Protein AF-A0A3B9ZGG8-F1 (afdb_monomer)

Nearest PDB structures (foldseek):
  6gh3-assembly1_A  TM=7.330E-01  e=9.530E-04  Paenibacillus sp. YM1
  6gh3-assembly1_B  TM=7.319E-01  e=2.667E-03  Paenibacillus sp. YM1
  7paw-assembly1_A  TM=2.331E-01  e=7.269E+00  Homo sapiens

Solvent-accessible surface area (backbone atoms only — not comparable to full-atom values): 9292 Å² total; per-residue (Å²): 132,72,74,87,80,44,76,49,74,76,41,57,50,9,33,72,89,18,66,26,44,42,36,41,60,52,39,48,53,46,41,50,31,53,75,71,65,39,50,69,63,32,59,58,45,46,55,76,65,41,53,74,55,50,57,46,81,50,28,70,48,61,45,89,55,86,44,31,29,25,26,22,87,61,27,89,59,70,91,45,43,48,23,54,41,69,84,66,94,47,61,28,61,60,39,49,50,51,44,51,46,32,29,64,32,18,93,64,33,64,49,65,51,100,86,68,48,83,44,82,50,75,50,40,52,44,59,40,85,72,31,33,91,45,67,54,96,93,40,58,52,26,25,41,73,51,72,47,91,85,74,46,79,47,74,50,78,38,89,80,59,55,65,80

Sequence (164 aa):
MPEEIGRCRIFSPGWLENESVWLHMEYKYLFELLKNGLYAEFFEDFKNVLIPFQDPARYGRSILENSSFLVSSAFADENLHGTGFVARLSGSTAEFISIWLYMCSGARPFYLDKQGKLNLEFKPVLPSWLFSQKEEGGFPKNSFAFKFLSCALVVYHNPKKKDT

Radius of gyration: 19.19 Å; Cα contacts (8 Å, |Δi|>4): 247; chains: 1; bounding box: 52×28×58 Å

Structure (mmCIF, N/CA/C/O backbone):
data_AF-A0A3B9ZGG8-F1
#
_entry.id   AF-A0A3B9ZGG8-F1
#
loop_
_atom_site.group_PDB
_atom_site.id
_atom_site.type_symbol
_atom_site.label_atom_id
_atom_site.label_alt_id
_atom_site.label_comp_id
_atom_site.label_asym_id
_atom_site.label_entity_id
_atom_site.label_seq_id
_atom_site.pdbx_PDB_ins_code
_atom_site.Cartn_x
_atom_site.Cartn_y
_atom_site.Cartn_z
_atom_site.occupancy
_atom_site.B_iso_or_equiv
_atom_site.auth_seq_id
_atom_site.auth_comp_id
_atom_site.auth_asym_id
_atom_site.auth_atom_id
_atom_site.pdbx_PDB_model_num
ATOM 1 N N . MET A 1 1 ? 1.346 -3.552 -32.827 1.00 58.50 1 MET A N 1
ATOM 2 C CA . MET A 1 1 ? 0.143 -2.804 -32.396 1.00 58.50 1 MET A CA 1
ATOM 3 C C . MET A 1 1 ? 0.158 -1.436 -33.069 1.00 58.50 1 MET A C 1
ATOM 5 O O . MET A 1 1 ? 1.257 -0.907 -33.195 1.00 58.50 1 MET A O 1
ATOM 9 N N . PRO A 1 2 ? -0.986 -0.905 -33.536 1.00 72.31 2 PRO A N 1
ATOM 10 C CA . PRO A 1 2 ? -1.049 0.348 -34.301 1.00 72.31 2 PRO A CA 1
ATOM 11 C C . PRO A 1 2 ? -0.529 1.568 -33.522 1.00 72.31 2 PRO A C 1
ATOM 13 O O . PRO A 1 2 ? -0.829 1.708 -32.337 1.00 72.31 2 PRO A O 1
ATOM 16 N N . GLU A 1 3 ? 0.203 2.470 -34.187 1.00 74.56 3 GLU A N 1
ATOM 17 C CA . GLU A 1 3 ? 0.684 3.744 -33.607 1.00 74.56 3 GLU A CA 1
ATOM 18 C C . GLU A 1 3 ? -0.464 4.693 -33.224 1.00 74.56 3 GLU A C 1
ATOM 20 O O . GLU A 1 3 ? -0.325 5.534 -32.337 1.00 74.56 3 GLU A O 1
ATOM 25 N N . GLU A 1 4 ? -1.631 4.496 -33.835 1.00 85.12 4 GLU A N 1
ATOM 26 C CA . GLU A 1 4 ? -2.851 5.274 -33.609 1.00 85.12 4 GLU A CA 1
ATOM 27 C C . GLU A 1 4 ? -3.408 5.153 -32.178 1.00 85.12 4 GLU A C 1
ATOM 29 O O . GLU A 1 4 ? -4.211 5.982 -31.761 1.00 85.12 4 GLU A O 1
ATOM 34 N N . ILE A 1 5 ? -2.974 4.152 -31.400 1.00 85.50 5 ILE A N 1
ATOM 35 C CA . ILE A 1 5 ? -3.445 3.925 -30.023 1.00 85.50 5 ILE A CA 1
ATOM 36 C C . ILE A 1 5 ? -2.901 4.988 -29.050 1.00 85.50 5 ILE A C 1
ATOM 38 O O . ILE A 1 5 ? -3.568 5.323 -28.070 1.00 85.50 5 ILE A O 1
ATOM 42 N N . GLY A 1 6 ? -1.711 5.547 -29.306 1.00 88.94 6 GLY A N 1
ATOM 43 C CA . GLY A 1 6 ? -1.173 6.651 -28.511 1.00 88.94 6 GLY A CA 1
ATOM 44 C C . GLY A 1 6 ? 0.348 6.681 -28.369 1.00 88.94 6 GLY A C 1
ATOM 45 O O . GLY A 1 6 ? 1.057 5.699 -28.589 1.00 88.94 6 GLY A O 1
ATOM 46 N N . ARG A 1 7 ? 0.854 7.838 -27.917 1.00 91.50 7 ARG A N 1
ATOM 47 C CA . ARG A 1 7 ? 2.298 8.123 -27.810 1.00 91.50 7 ARG A CA 1
ATOM 48 C C . ARG A 1 7 ? 3.065 7.223 -26.840 1.00 91.50 7 ARG A C 1
ATOM 50 O O . ARG A 1 7 ? 4.288 7.228 -26.884 1.00 91.50 7 ARG A O 1
ATOM 57 N N . CYS A 1 8 ? 2.384 6.494 -25.950 1.00 90.00 8 CYS A N 1
ATOM 58 C CA . CYS A 1 8 ? 3.051 5.593 -25.006 1.00 90.00 8 CYS A CA 1
ATOM 59 C C . CYS A 1 8 ? 3.939 4.582 -25.742 1.00 90.00 8 CYS A C 1
ATOM 61 O O . CYS A 1 8 ? 5.024 4.272 -25.273 1.00 90.00 8 CYS A O 1
ATOM 63 N N . ARG A 1 9 ? 3.548 4.173 -26.954 1.00 87.50 9 ARG A N 1
ATOM 64 C CA . ARG A 1 9 ? 4.309 3.258 -27.814 1.00 87.50 9 ARG A CA 1
ATOM 65 C C . ARG A 1 9 ? 5.684 3.777 -28.251 1.00 87.50 9 ARG A C 1
ATOM 67 O O . ARG A 1 9 ? 6.482 2.974 -28.717 1.00 87.50 9 ARG A O 1
ATOM 74 N N . ILE A 1 10 ? 5.957 5.079 -28.125 1.00 91.50 10 ILE A N 1
ATOM 75 C CA . ILE A 1 10 ? 7.275 5.664 -28.425 1.00 91.50 10 ILE A CA 1
ATOM 76 C C . ILE A 1 10 ? 8.302 5.261 -27.358 1.00 91.50 10 ILE A C 1
ATOM 78 O O . ILE A 1 10 ? 9.494 5.183 -27.646 1.00 91.50 10 ILE A O 1
ATOM 82 N N . PHE A 1 11 ? 7.863 5.005 -26.123 1.00 93.62 11 PHE A N 1
ATOM 83 C CA . PHE A 1 11 ? 8.754 4.556 -25.060 1.00 93.62 11 PHE A CA 1
ATOM 84 C C . PHE A 1 11 ? 9.125 3.088 -25.259 1.00 93.62 11 PHE A C 1
ATOM 86 O O . PHE A 1 11 ? 8.292 2.284 -25.679 1.00 93.62 11 PHE A O 1
ATOM 93 N N . SER A 1 12 ? 10.362 2.719 -24.927 1.00 95.88 12 SER A N 1
ATOM 94 C CA . SER A 1 12 ? 10.767 1.312 -24.893 1.00 95.88 12 SER A CA 1
ATOM 95 C C . SER A 1 12 ? 9.836 0.506 -23.972 1.00 95.88 12 SE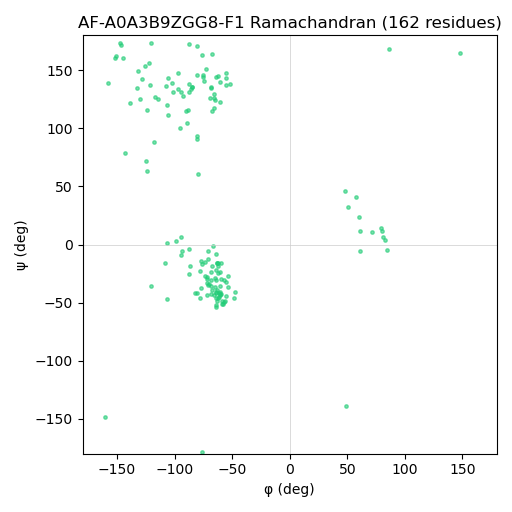R A C 1
ATOM 97 O O . SER A 1 12 ? 9.422 1.035 -22.937 1.00 95.88 12 SER A O 1
ATOM 99 N N . PRO A 1 13 ? 9.500 -0.754 -24.305 1.00 96.69 13 PRO A N 1
ATOM 100 C CA . PRO A 1 13 ? 8.772 -1.634 -23.392 1.00 96.69 13 PRO A CA 1
ATOM 101 C C . PRO A 1 13 ? 9.445 -1.696 -22.018 1.00 96.69 13 PRO A C 1
ATOM 103 O O . PRO A 1 13 ? 10.668 -1.728 -21.936 1.00 96.69 13 PRO A O 1
ATOM 106 N N . GLY A 1 14 ? 8.657 -1.662 -20.947 1.00 97.38 14 GLY A N 1
ATOM 107 C CA . GLY A 1 14 ? 9.136 -1.589 -19.567 1.00 97.38 14 GLY A CA 1
ATOM 108 C C . GLY A 1 14 ? 9.494 -0.179 -19.086 1.00 97.38 14 GLY A C 1
ATOM 109 O O . GLY A 1 14 ? 9.938 -0.031 -17.947 1.00 97.38 14 GLY A O 1
ATOM 110 N N . TRP A 1 15 ? 9.273 0.858 -19.902 1.00 97.25 15 TRP A N 1
ATOM 111 C CA . TRP A 1 15 ? 9.580 2.251 -19.572 1.00 97.25 15 TRP A CA 1
ATOM 112 C C . TRP A 1 15 ? 8.349 3.156 -19.628 1.00 97.25 15 TRP A C 1
ATOM 114 O O . TRP A 1 15 ? 7.560 3.111 -20.574 1.00 97.25 15 TRP A O 1
ATOM 124 N N . LEU A 1 16 ? 8.225 4.042 -18.634 1.00 95.62 16 LEU A N 1
ATOM 125 C CA . LEU A 1 16 ? 7.090 4.959 -18.492 1.00 95.62 16 LEU A CA 1
ATOM 126 C C . LEU A 1 16 ? 5.744 4.218 -18.633 1.00 95.62 16 LEU A C 1
ATOM 128 O O . LEU A 1 16 ? 5.596 3.133 -18.090 1.00 95.62 16 LEU A O 1
ATOM 132 N N . GLU A 1 17 ? 4.737 4.753 -19.318 1.00 94.88 17 GLU A N 1
ATOM 133 C CA . GLU A 1 17 ? 3.428 4.096 -19.429 1.00 94.88 17 GLU A CA 1
ATOM 134 C C . GLU A 1 17 ? 3.436 2.837 -20.324 1.00 94.88 17 GLU A C 1
ATOM 136 O O . GLU A 1 17 ? 2.410 2.163 -20.424 1.00 94.88 17 GLU A O 1
ATOM 141 N N . ASN A 1 18 ? 4.549 2.512 -20.997 1.00 95.69 18 ASN A N 1
ATOM 142 C CA . ASN A 1 18 ? 4.627 1.369 -21.904 1.00 95.69 18 ASN A CA 1
ATOM 143 C C . ASN A 1 18 ? 5.193 0.132 -21.204 1.00 95.69 18 ASN A C 1
ATOM 145 O O . ASN A 1 18 ? 6.402 -0.008 -21.050 1.00 95.69 18 ASN A O 1
ATOM 149 N N . GLU A 1 19 ? 4.307 -0.782 -20.806 1.00 96.50 19 GLU A N 1
ATOM 150 C CA . GLU A 1 19 ? 4.646 -2.109 -20.262 1.00 96.50 19 GLU A CA 1
ATOM 151 C C . GLU A 1 19 ? 5.488 -2.089 -18.969 1.00 96.50 19 GLU A C 1
ATOM 153 O O . GLU A 1 19 ? 5.997 -3.127 -18.555 1.00 96.50 19 GLU A O 1
ATOM 158 N N . SER A 1 20 ? 5.643 -0.940 -18.307 1.00 97.62 20 SER A N 1
ATOM 159 C CA . SER A 1 20 ? 6.265 -0.862 -16.979 1.00 97.62 20 SER A CA 1
ATOM 160 C C . SER A 1 20 ? 5.287 -1.246 -15.862 1.00 97.62 20 SER A C 1
ATOM 162 O O . SER A 1 20 ? 4.077 -1.365 -16.077 1.00 97.62 20 SER A O 1
ATOM 164 N N . VAL A 1 21 ? 5.801 -1.384 -14.639 1.00 97.62 21 VAL A N 1
ATOM 165 C CA . VAL A 1 21 ? 4.961 -1.499 -13.444 1.00 97.62 21 VAL A CA 1
ATOM 166 C C . VAL A 1 21 ? 4.508 -0.098 -13.032 1.00 97.62 21 VAL A C 1
ATOM 168 O O . VAL A 1 21 ? 5.199 0.615 -12.301 1.00 97.62 21 VAL A O 1
ATOM 171 N N . TRP A 1 22 ? 3.356 0.336 -13.546 1.00 97.31 22 TRP A N 1
ATOM 172 C CA . TRP A 1 22 ? 2.831 1.680 -13.298 1.00 97.31 22 TRP A CA 1
ATOM 173 C C . TRP A 1 22 ? 2.129 1.771 -11.933 1.00 97.31 22 TRP A C 1
ATOM 175 O O . TRP A 1 22 ? 0.927 1.518 -11.815 1.00 97.31 22 TRP A O 1
ATOM 185 N N . 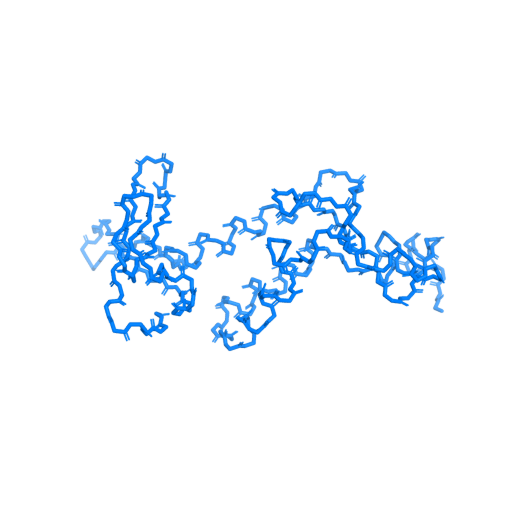LEU A 1 23 ? 2.879 2.181 -10.902 1.00 96.94 23 LEU A N 1
ATOM 186 C CA . LEU A 1 23 ? 2.493 2.085 -9.484 1.00 96.94 23 LEU A CA 1
ATOM 187 C C . LEU A 1 23 ? 1.134 2.709 -9.155 1.00 96.94 23 LEU A C 1
ATOM 189 O O . LEU A 1 23 ? 0.393 2.190 -8.328 1.00 96.94 23 LEU A O 1
ATOM 193 N N . HIS A 1 24 ? 0.769 3.825 -9.792 1.00 97.38 24 HIS A N 1
ATOM 194 C CA . HIS A 1 24 ? -0.536 4.442 -9.539 1.00 97.38 24 HIS A CA 1
ATOM 195 C C . HIS A 1 24 ? -1.697 3.517 -9.948 1.00 97.38 24 HIS A C 1
ATOM 197 O O . HIS A 1 24 ? -2.693 3.437 -9.236 1.00 97.38 24 HIS A O 1
ATOM 203 N N . MET A 1 25 ? -1.569 2.803 -11.069 1.00 97.56 25 MET A N 1
ATOM 204 C CA . MET A 1 25 ? -2.588 1.845 -11.506 1.00 97.56 25 MET A CA 1
ATOM 205 C C . MET A 1 25 ? -2.520 0.539 -10.721 1.00 97.56 25 MET A C 1
ATOM 207 O O . MET A 1 25 ? -3.560 -0.012 -10.373 1.00 97.56 25 MET A O 1
ATOM 211 N N . GLU A 1 26 ? -1.316 0.082 -10.392 1.00 97.31 26 GLU A N 1
ATOM 212 C CA . GLU A 1 26 ? -1.115 -1.111 -9.573 1.00 97.31 26 GLU A CA 1
ATOM 213 C C . GLU A 1 26 ? -1.730 -0.951 -8.174 1.00 97.31 26 GLU A C 1
ATOM 215 O O . GLU A 1 26 ? -2.434 -1.831 -7.683 1.00 97.31 26 GLU A O 1
ATOM 220 N N . TYR A 1 27 ? -1.576 0.222 -7.556 1.00 98.00 27 TYR A N 1
ATOM 221 C CA . TYR A 1 27 ? -2.173 0.488 -6.248 1.00 98.00 27 TYR A CA 1
ATOM 222 C C . TYR A 1 27 ? -3.693 0.650 -6.328 1.00 98.00 27 TYR A C 1
ATOM 224 O O . TYR A 1 27 ? -4.387 0.218 -5.412 1.00 98.00 27 TYR A O 1
ATOM 232 N N . LYS A 1 28 ? -4.240 1.200 -7.424 1.00 98.31 28 LYS A N 1
ATOM 233 C CA . LYS A 1 28 ? -5.696 1.184 -7.655 1.00 98.31 28 LYS A CA 1
ATOM 234 C C . LYS A 1 28 ? -6.229 -0.240 -7.741 1.00 98.31 28 LYS A C 1
ATOM 236 O O . LYS A 1 28 ? -7.265 -0.531 -7.154 1.00 98.31 28 LYS A O 1
ATOM 241 N N . TYR A 1 29 ? -5.520 -1.121 -8.446 1.00 98.06 29 TYR A N 1
ATOM 242 C CA . TYR A 1 29 ? -5.880 -2.533 -8.529 1.00 98.06 29 TYR A CA 1
ATOM 243 C C . TYR A 1 29 ? -5.901 -3.178 -7.136 1.00 98.06 29 TYR A C 1
ATOM 245 O O . TYR A 1 29 ? -6.938 -3.708 -6.736 1.00 98.06 29 TYR A O 1
ATOM 253 N N . LEU A 1 30 ? -4.827 -3.022 -6.353 1.00 98.19 30 LEU A N 1
ATOM 254 C CA . LEU A 1 30 ? -4.783 -3.490 -4.962 1.00 98.19 30 LEU A CA 1
ATOM 255 C C . LEU A 1 30 ? -5.928 -2.923 -4.118 1.00 98.19 30 LEU A C 1
ATOM 257 O O . LEU A 1 30 ? -6.565 -3.644 -3.350 1.00 98.19 30 LEU A O 1
ATOM 261 N N . PHE A 1 31 ? -6.212 -1.629 -4.254 1.00 98.38 31 PHE A N 1
ATOM 262 C CA . PHE A 1 31 ? -7.271 -0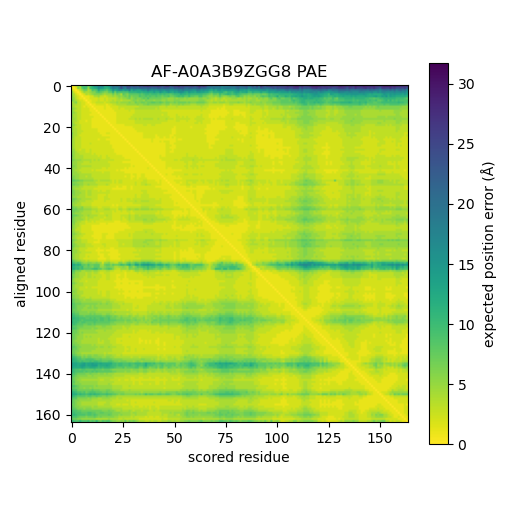.999 -3.483 1.00 98.38 31 PHE A CA 1
ATOM 263 C C . PHE A 1 31 ? -8.653 -1.557 -3.838 1.00 98.38 31 PHE A C 1
ATOM 265 O O . PHE A 1 31 ? -9.480 -1.750 -2.947 1.00 98.38 31 PHE A O 1
ATOM 272 N N . GLU A 1 32 ? -8.906 -1.881 -5.107 1.00 98.44 32 GLU A N 1
ATOM 273 C CA . GLU A 1 32 ? -10.151 -2.539 -5.499 1.00 98.44 32 GLU A CA 1
ATOM 274 C C . GLU A 1 32 ? -10.247 -3.979 -4.976 1.00 98.44 32 GLU A C 1
ATOM 276 O O . GLU A 1 32 ? -11.335 -4.366 -4.547 1.00 98.44 32 GLU A O 1
ATOM 281 N N . LEU A 1 33 ? -9.151 -4.748 -4.902 1.00 98.44 33 LEU A N 1
ATOM 282 C CA . LEU A 1 33 ? -9.165 -6.056 -4.222 1.00 98.44 33 LEU A CA 1
ATOM 283 C C . LEU A 1 33 ? -9.619 -5.905 -2.762 1.00 98.44 33 LEU A C 1
ATOM 285 O O . LEU A 1 33 ? -10.563 -6.564 -2.316 1.00 98.44 33 LEU A O 1
ATOM 289 N N . LEU A 1 34 ? -9.010 -4.958 -2.044 1.00 98.12 34 LEU A N 1
ATOM 290 C CA . LEU A 1 34 ? -9.328 -4.664 -0.648 1.00 98.12 34 LEU A CA 1
ATOM 291 C C . LEU A 1 34 ? -10.788 -4.213 -0.461 1.00 98.12 34 LEU A C 1
ATOM 293 O O . LEU A 1 34 ? -11.481 -4.686 0.443 1.00 98.12 34 LEU A O 1
ATOM 297 N N . LYS A 1 35 ? -11.284 -3.316 -1.320 1.00 98.00 35 LYS A N 1
ATOM 298 C CA . LYS A 1 35 ? -12.669 -2.818 -1.265 1.00 98.00 35 LYS A CA 1
ATOM 299 C C . LYS A 1 35 ? -13.707 -3.906 -1.526 1.00 98.00 35 LYS A C 1
ATOM 301 O O . LYS A 1 35 ? -14.808 -3.821 -0.987 1.00 98.00 35 LYS A O 1
ATOM 306 N N . ASN A 1 36 ? -13.362 -4.908 -2.332 1.00 98.06 36 ASN A N 1
ATOM 307 C CA . ASN A 1 36 ? -14.257 -6.005 -2.696 1.00 98.06 36 ASN A CA 1
ATOM 308 C C . ASN A 1 36 ? -14.100 -7.247 -1.804 1.00 98.06 36 ASN A C 1
ATOM 310 O O . ASN A 1 36 ? -14.749 -8.259 -2.053 1.00 98.06 36 ASN A O 1
ATOM 314 N N . GLY A 1 37 ? -13.291 -7.178 -0.743 1.00 97.25 37 GLY A N 1
ATOM 315 C CA . GLY A 1 37 ? -13.155 -8.277 0.215 1.00 97.25 37 GLY A CA 1
ATOM 316 C C . GLY A 1 37 ? -12.232 -9.411 -0.236 1.00 97.25 37 GLY A C 1
ATOM 317 O O . GLY A 1 37 ? -12.208 -10.455 0.412 1.00 97.25 37 GLY A O 1
ATOM 318 N N . LEU A 1 38 ? -11.461 -9.213 -1.310 1.00 98.31 38 LEU A N 1
ATOM 319 C CA . LEU A 1 38 ? -10.454 -10.157 -1.810 1.00 98.31 38 LEU A CA 1
ATOM 320 C C . LEU A 1 38 ? -9.172 -10.038 -0.973 1.00 98.31 38 LEU A C 1
ATOM 322 O O . LEU A 1 38 ? -8.123 -9.602 -1.442 1.00 98.31 38 LEU A O 1
ATOM 326 N N . TYR A 1 39 ? -9.296 -10.309 0.329 1.00 97.19 39 TYR A N 1
ATOM 327 C CA . TYR A 1 39 ? -8.239 -10.043 1.305 1.00 97.19 39 TYR A CA 1
ATOM 328 C C . TYR A 1 39 ? -7.046 -10.983 1.158 1.00 97.19 39 TYR A C 1
ATOM 330 O O . TYR A 1 39 ? -5.920 -10.555 1.395 1.00 97.19 39 TYR A O 1
ATOM 338 N N . ALA A 1 40 ? -7.275 -12.242 0.779 1.00 96.00 40 ALA A N 1
ATOM 339 C CA . ALA A 1 40 ? -6.196 -13.207 0.605 1.00 96.00 40 ALA A CA 1
ATOM 340 C C . ALA A 1 40 ? -5.265 -12.765 -0.532 1.00 96.00 40 ALA A C 1
ATOM 342 O O . ALA A 1 40 ? -4.069 -12.597 -0.308 1.00 96.00 40 ALA A O 1
ATOM 343 N N . GLU A 1 41 ? -5.844 -12.469 -1.695 1.00 97.25 41 GLU A N 1
ATOM 344 C CA . GLU A 1 41 ? -5.153 -11.968 -2.882 1.00 97.25 41 GLU A CA 1
ATOM 345 C C . GLU A 1 41 ? -4.495 -10.615 -2.596 1.00 97.25 41 GLU A C 1
ATOM 347 O O . GLU A 1 41 ? -3.313 -10.419 -2.868 1.00 97.25 41 GLU A O 1
ATOM 352 N N . PHE A 1 42 ? -5.228 -9.699 -1.953 1.00 98.19 42 PHE A N 1
ATOM 353 C CA . PHE A 1 42 ? -4.683 -8.403 -1.562 1.00 98.19 42 PHE A CA 1
ATOM 354 C C . PHE A 1 42 ? -3.438 -8.544 -0.682 1.00 98.19 42 PHE A C 1
ATOM 356 O O . PHE A 1 42 ? -2.444 -7.880 -0.951 1.00 98.19 42 PHE A O 1
ATOM 363 N N . PHE A 1 43 ? -3.463 -9.375 0.368 1.00 97.25 43 PHE A N 1
ATOM 364 C CA . PHE A 1 43 ? -2.332 -9.502 1.296 1.00 97.25 43 PHE A CA 1
ATOM 365 C C . PHE A 1 43 ? -1.179 -10.352 0.768 1.00 97.25 43 PHE A C 1
ATOM 367 O O . PHE A 1 43 ? -0.050 -10.177 1.242 1.00 97.25 43 PHE A O 1
ATOM 374 N N . GLU A 1 44 ? -1.442 -11.241 -0.187 1.00 95.62 44 GLU A N 1
ATOM 375 C CA . GLU A 1 44 ? -0.405 -11.903 -0.972 1.00 95.62 44 GLU A CA 1
ATOM 376 C C . GLU A 1 44 ? 0.364 -10.868 -1.803 1.00 95.62 44 GLU A C 1
ATOM 378 O O . GLU A 1 44 ? 1.580 -10.728 -1.640 1.00 95.62 44 GLU A O 1
ATOM 383 N N . ASP A 1 45 ? -0.343 -10.054 -2.590 1.00 96.94 45 ASP A N 1
ATOM 384 C CA . ASP A 1 45 ? 0.280 -9.039 -3.440 1.00 96.94 45 ASP A CA 1
ATOM 385 C C . ASP A 1 45 ? 0.874 -7.874 -2.634 1.00 96.94 45 ASP A C 1
ATOM 387 O O . ASP A 1 45 ? 1.927 -7.349 -2.987 1.00 96.94 45 ASP A O 1
ATOM 391 N N . PHE A 1 46 ? 0.269 -7.491 -1.505 1.00 96.50 46 PHE A N 1
ATOM 392 C CA . PHE A 1 46 ? 0.696 -6.369 -0.657 1.00 96.50 46 PHE A CA 1
ATOM 393 C C . PHE A 1 46 ? 2.196 -6.394 -0.338 1.00 96.50 46 PHE A C 1
ATOM 395 O O . PHE A 1 46 ? 2.872 -5.369 -0.441 1.00 96.50 46 PHE A O 1
ATOM 402 N N . LYS A 1 47 ? 2.725 -7.565 0.043 1.00 92.81 47 LYS A N 1
ATOM 403 C CA . LYS A 1 47 ? 4.149 -7.745 0.380 1.00 92.81 47 LYS A CA 1
ATOM 404 C C . LYS A 1 47 ? 5.056 -7.734 -0.845 1.00 92.81 47 LYS A C 1
ATOM 406 O O . LYS A 1 47 ? 6.227 -7.400 -0.721 1.00 92.81 47 LYS A O 1
ATOM 411 N N . ASN A 1 48 ? 4.530 -8.121 -1.999 1.00 93.56 48 ASN A N 1
ATOM 412 C CA . ASN A 1 48 ? 5.293 -8.217 -3.237 1.00 93.56 48 ASN A CA 1
ATOM 413 C C . ASN A 1 48 ? 5.314 -6.895 -4.007 1.00 93.56 48 ASN A C 1
ATOM 415 O O . ASN A 1 48 ? 6.245 -6.653 -4.771 1.00 93.56 48 ASN A O 1
ATOM 419 N N . VAL A 1 49 ? 4.304 -6.049 -3.799 1.00 95.00 49 VAL A N 1
ATOM 420 C CA . VAL A 1 49 ? 4.034 -4.861 -4.612 1.00 95.00 49 VAL A CA 1
ATOM 421 C C . VAL A 1 49 ? 4.392 -3.566 -3.891 1.00 95.00 49 VAL A C 1
ATOM 423 O O . VAL A 1 49 ? 5.044 -2.696 -4.465 1.00 95.00 49 VAL A O 1
ATOM 426 N N . LEU A 1 50 ? 3.998 -3.398 -2.625 1.00 96.69 50 LEU A N 1
ATOM 427 C CA . LEU A 1 50 ? 4.151 -2.095 -1.979 1.00 96.69 50 LEU A CA 1
ATOM 428 C C . LEU A 1 50 ? 5.625 -1.748 -1.743 1.00 96.69 50 LEU A C 1
ATOM 430 O O . LEU A 1 50 ? 6.396 -2.557 -1.226 1.00 96.69 50 LEU A O 1
ATOM 434 N N . ILE A 1 51 ? 5.991 -0.502 -2.066 1.00 97.00 51 ILE A N 1
ATOM 435 C CA . ILE A 1 51 ? 7.369 0.012 -1.965 1.00 97.00 51 ILE A CA 1
ATOM 436 C C . ILE A 1 51 ? 8.070 -0.291 -0.624 1.00 97.00 51 ILE A C 1
ATOM 438 O O . ILE A 1 51 ? 9.229 -0.702 -0.669 1.00 97.00 51 ILE A O 1
ATOM 442 N N . PRO A 1 52 ? 7.417 -0.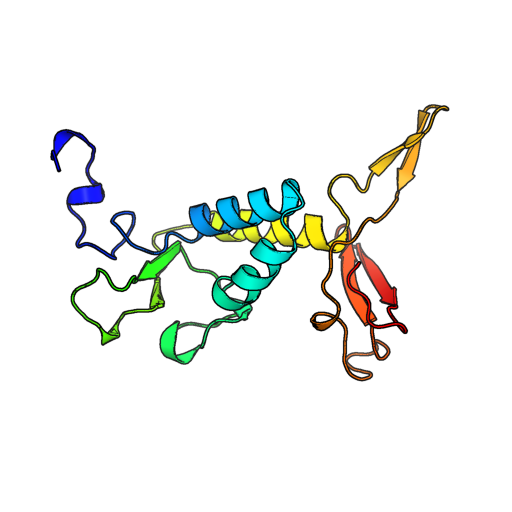187 0.554 1.00 95.94 52 PRO A N 1
ATOM 443 C CA . PRO A 1 52 ? 8.056 -0.504 1.835 1.00 95.94 52 PRO A CA 1
ATOM 444 C C . PRO A 1 52 ? 8.569 -1.945 1.984 1.00 95.94 52 PRO A C 1
ATOM 446 O O . PRO A 1 52 ? 9.349 -2.208 2.894 1.00 95.94 52 PRO A O 1
ATOM 449 N N . PHE A 1 53 ? 8.129 -2.873 1.129 1.00 95.56 53 PHE A N 1
ATOM 450 C CA . PHE A 1 53 ? 8.539 -4.281 1.146 1.00 95.56 53 PHE A CA 1
ATOM 451 C C . PHE A 1 53 ? 9.485 -4.650 -0.003 1.00 95.56 53 PHE A C 1
ATOM 453 O O . PHE A 1 53 ? 9.895 -5.804 -0.112 1.00 95.56 53 PHE A O 1
ATOM 460 N N . GLN A 1 54 ? 9.850 -3.689 -0.854 1.00 96.56 54 GLN A N 1
ATOM 461 C CA . GLN A 1 54 ? 10.798 -3.932 -1.935 1.00 96.56 54 GLN A CA 1
ATOM 462 C C . GLN A 1 54 ? 12.220 -4.089 -1.394 1.00 96.56 54 GLN A C 1
ATOM 464 O O . GLN A 1 54 ? 12.592 -3.482 -0.390 1.00 96.56 54 GLN A O 1
ATOM 469 N N . ASP A 1 55 ? 13.040 -4.868 -2.098 1.00 96.88 55 ASP A N 1
ATOM 470 C CA . ASP A 1 55 ? 14.480 -4.884 -1.853 1.00 96.88 55 ASP A CA 1
ATOM 471 C C . ASP A 1 55 ? 15.065 -3.507 -2.227 1.00 96.88 55 ASP A C 1
ATOM 473 O O . ASP A 1 55 ? 14.986 -3.126 -3.401 1.00 96.88 55 ASP A O 1
ATOM 477 N N . PRO A 1 56 ? 15.649 -2.746 -1.278 1.00 96.75 56 PRO A N 1
ATOM 478 C CA . PRO A 1 56 ? 16.203 -1.424 -1.560 1.00 96.75 56 PRO A CA 1
ATOM 479 C C . PRO A 1 56 ? 17.322 -1.454 -2.608 1.00 96.75 56 PRO A C 1
ATOM 481 O O . PRO A 1 56 ? 17.469 -0.482 -3.349 1.00 96.75 56 PRO A O 1
ATOM 484 N N . ALA A 1 57 ? 18.086 -2.550 -2.709 1.00 96.75 57 ALA A N 1
ATOM 485 C CA . ALA A 1 57 ? 19.142 -2.682 -3.710 1.00 96.75 57 ALA A CA 1
ATOM 486 C C . ALA A 1 57 ? 18.560 -2.778 -5.128 1.00 96.75 57 ALA A C 1
ATOM 488 O O . ALA A 1 57 ? 19.044 -2.106 -6.034 1.00 96.75 57 ALA A O 1
ATOM 489 N N . ARG A 1 58 ? 17.476 -3.548 -5.301 1.00 97.06 58 ARG A N 1
ATOM 490 C CA . ARG A 1 58 ? 16.745 -3.660 -6.574 1.00 97.06 58 ARG A CA 1
ATOM 491 C C . ARG A 1 58 ? 15.945 -2.397 -6.898 1.00 97.06 58 ARG A C 1
ATOM 493 O O . ARG A 1 58 ? 15.951 -1.930 -8.033 1.00 97.06 58 ARG A O 1
ATOM 500 N N . TYR A 1 59 ? 15.257 -1.839 -5.901 1.00 97.69 59 TYR A N 1
ATOM 501 C CA . TYR A 1 59 ? 14.444 -0.632 -6.054 1.00 97.69 59 TYR A CA 1
ATOM 502 C C . TYR A 1 59 ? 15.300 0.599 -6.393 1.00 97.69 59 TYR A C 1
ATOM 504 O O . TYR A 1 59 ? 14.824 1.516 -7.065 1.00 97.69 59 TYR A O 1
ATOM 512 N N . GLY A 1 60 ? 16.565 0.618 -5.955 1.00 96.56 60 GLY A N 1
ATOM 513 C CA . GLY A 1 60 ? 17.542 1.663 -6.275 1.00 96.56 60 GLY A CA 1
ATOM 514 C C . GLY A 1 60 ? 17.275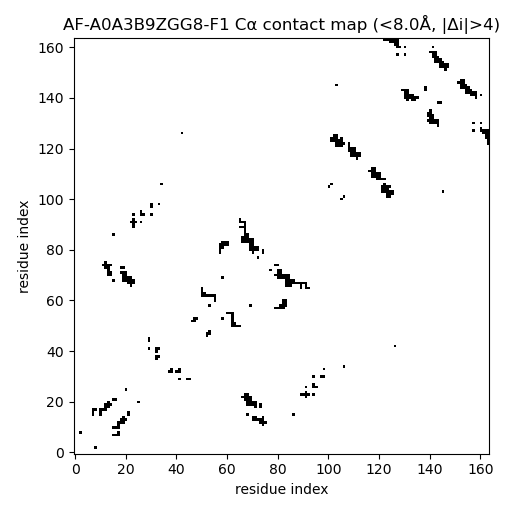 3.002 -5.580 1.00 96.56 60 GLY A C 1
ATOM 515 O O . GLY A 1 60 ? 17.874 4.018 -5.932 1.00 96.56 60 GLY A O 1
ATOM 516 N N . ARG A 1 61 ? 16.349 3.029 -4.613 1.00 94.19 61 ARG A N 1
ATOM 517 C CA . ARG A 1 61 ? 15.898 4.221 -3.881 1.00 94.19 61 ARG A CA 1
ATOM 518 C C . ARG A 1 61 ? 15.522 3.859 -2.443 1.00 94.19 61 ARG A C 1
ATOM 520 O O . ARG A 1 61 ? 15.466 2.689 -2.069 1.00 94.19 61 ARG A O 1
ATOM 527 N N . SER A 1 62 ? 15.222 4.871 -1.631 1.00 95.44 62 SER A N 1
ATOM 528 C CA . SER A 1 62 ? 14.671 4.662 -0.290 1.00 95.44 62 SER A CA 1
ATOM 529 C C . SER A 1 62 ? 13.290 4.013 -0.365 1.00 95.44 62 SER A C 1
ATOM 531 O O . SER A 1 62 ? 12.380 4.589 -0.949 1.00 95.44 62 SER A O 1
ATOM 533 N N . ILE A 1 63 ? 13.092 2.876 0.306 1.00 96.44 63 ILE A N 1
ATOM 534 C CA . ILE A 1 63 ? 11.784 2.198 0.435 1.00 96.44 63 ILE A CA 1
ATOM 535 C C . ILE A 1 63 ? 10.749 2.996 1.255 1.00 96.44 63 ILE A C 1
ATOM 537 O O . ILE A 1 63 ? 9.606 2.574 1.416 1.00 96.44 63 ILE A O 1
ATOM 541 N N . LEU A 1 64 ? 11.138 4.166 1.770 1.00 94.75 64 LEU A N 1
ATOM 542 C CA . LEU A 1 64 ? 10.243 5.144 2.394 1.00 94.75 64 LEU A CA 1
ATOM 543 C C . LEU A 1 64 ? 9.758 6.213 1.398 1.00 94.75 64 LEU A C 1
ATOM 545 O O . LEU A 1 64 ? 8.915 7.040 1.741 1.00 94.75 64 LEU A O 1
ATOM 549 N N . GLU A 1 65 ? 10.279 6.206 0.170 1.00 91.94 65 GLU A N 1
ATOM 550 C CA . GLU A 1 65 ? 9.923 7.125 -0.905 1.00 91.94 65 GLU A CA 1
ATOM 551 C C . GLU A 1 65 ? 9.247 6.366 -2.043 1.00 91.94 65 GLU A C 1
ATOM 553 O O . GLU A 1 65 ? 9.799 5.417 -2.596 1.00 91.94 65 GLU A O 1
ATOM 558 N N . ASN A 1 66 ? 8.053 6.806 -2.433 1.00 92.50 66 ASN A N 1
ATOM 559 C CA . ASN A 1 66 ? 7.313 6.197 -3.534 1.00 92.50 66 ASN A CA 1
ATOM 560 C C . ASN A 1 66 ? 7.893 6.604 -4.909 1.00 92.50 66 ASN A C 1
ATOM 562 O O . ASN A 1 66 ? 8.612 7.597 -5.025 1.00 92.50 66 ASN A O 1
ATOM 566 N N . SER A 1 67 ? 7.538 5.862 -5.958 1.00 95.56 67 SER A N 1
ATOM 567 C CA . SER A 1 67 ? 7.906 6.132 -7.355 1.00 95.56 67 SER A CA 1
ATOM 568 C C . SER A 1 67 ? 6.663 6.329 -8.235 1.00 95.56 67 SER A C 1
ATOM 570 O O . SER A 1 67 ? 5.521 6.162 -7.795 1.00 95.56 67 SER A O 1
ATOM 572 N N . SER A 1 68 ? 6.869 6.715 -9.497 1.00 96.62 68 SER A N 1
ATOM 573 C CA . SER A 1 68 ? 5.809 6.688 -10.515 1.00 96.62 68 SER A CA 1
ATOM 574 C C . SER A 1 68 ? 5.653 5.298 -11.123 1.00 96.62 68 SER A C 1
ATOM 576 O O . SER A 1 68 ? 4.527 4.845 -11.316 1.00 96.62 68 SER A O 1
ATOM 578 N N . PHE A 1 69 ? 6.771 4.630 -11.403 1.00 97.56 69 PHE A N 1
ATOM 579 C CA . PHE A 1 69 ? 6.793 3.286 -11.966 1.00 97.56 69 PHE A CA 1
ATOM 580 C C . PHE A 1 69 ? 8.056 2.530 -11.558 1.00 97.56 69 PHE A C 1
ATOM 582 O O . PHE A 1 69 ? 9.052 3.159 -11.184 1.00 97.56 69 PHE A O 1
ATOM 589 N N . LEU A 1 70 ? 8.005 1.201 -11.655 1.00 98.06 70 LEU A N 1
ATOM 590 C CA . LEU A 1 70 ? 9.188 0.343 -11.662 1.00 98.06 70 LEU A CA 1
ATOM 591 C C . LEU A 1 70 ? 9.430 -0.173 -13.078 1.00 98.06 70 LEU A C 1
ATOM 593 O O . LEU A 1 70 ? 8.482 -0.475 -13.811 1.00 98.06 70 LEU A O 1
ATOM 597 N N . VAL A 1 71 ? 10.696 -0.292 -13.462 1.00 98.38 71 VAL A N 1
ATOM 598 C CA . VAL A 1 71 ? 11.065 -0.912 -14.739 1.00 98.38 71 VAL A CA 1
ATOM 599 C C . VAL A 1 71 ? 10.677 -2.389 -14.697 1.00 98.38 71 VAL A C 1
ATOM 601 O O . VAL A 1 71 ? 11.046 -3.103 -13.765 1.00 98.38 71 VAL A O 1
ATOM 604 N N . SER A 1 72 ? 9.909 -2.850 -15.681 1.00 98.12 72 SER A N 1
ATOM 605 C CA . SER A 1 72 ? 9.481 -4.251 -15.750 1.00 98.12 72 SER A CA 1
ATOM 606 C C . SER A 1 72 ? 10.504 -5.116 -16.484 1.00 98.12 72 SER A C 1
ATOM 608 O O . SER A 1 72 ? 11.432 -4.613 -17.119 1.00 98.12 72 SER A O 1
ATOM 610 N N . SER A 1 73 ? 10.276 -6.428 -16.467 1.00 97.62 73 SER A N 1
ATOM 611 C CA . SER A 1 73 ? 11.073 -7.403 -17.215 1.00 97.62 73 SER A CA 1
ATOM 612 C C . SER A 1 73 ? 10.988 -7.261 -18.741 1.00 97.62 73 SER A C 1
ATOM 614 O O . SER A 1 73 ? 11.740 -7.922 -19.451 1.00 97.62 73 SER A O 1
ATOM 616 N N . ALA A 1 74 ? 10.099 -6.410 -19.264 1.00 97.81 74 ALA A N 1
ATOM 617 C CA . ALA A 1 74 ? 10.023 -6.116 -20.694 1.00 97.81 74 ALA A CA 1
ATOM 618 C C . ALA A 1 74 ? 11.141 -5.168 -21.168 1.00 97.81 74 ALA A C 1
ATOM 620 O O . ALA A 1 74 ? 11.390 -5.065 -22.371 1.00 97.81 74 ALA A O 1
ATOM 621 N N . PHE A 1 75 ? 11.814 -4.469 -20.246 1.00 98.31 75 PHE A N 1
ATOM 622 C CA . PHE A 1 75 ? 12.911 -3.567 -20.587 1.00 98.31 75 PHE A CA 1
ATOM 623 C C . PHE A 1 75 ? 14.175 -4.349 -20.956 1.00 98.31 75 PHE A C 1
ATOM 625 O O . PHE A 1 75 ? 14.495 -5.352 -20.329 1.00 98.31 75 PHE A O 1
ATOM 632 N N . ALA A 1 76 ? 14.919 -3.891 -21.964 1.00 97.50 76 ALA A N 1
ATOM 633 C CA . ALA A 1 76 ? 16.050 -4.651 -22.505 1.00 97.50 76 ALA A CA 1
ATOM 634 C C . ALA A 1 76 ? 17.248 -4.766 -21.544 1.00 97.50 76 ALA A C 1
ATOM 636 O O . ALA A 1 76 ? 17.982 -5.747 -21.599 1.00 97.50 76 ALA A O 1
ATOM 637 N N . ASP A 1 77 ? 17.465 -3.762 -20.691 1.00 97.81 77 ASP A N 1
ATOM 638 C CA . ASP A 1 77 ? 18.539 -3.786 -19.695 1.00 97.81 77 ASP A CA 1
ATOM 639 C C . ASP A 1 77 ? 18.047 -4.416 -18.388 1.00 97.81 77 ASP A C 1
ATOM 641 O O . ASP A 1 77 ? 17.324 -3.788 -17.610 1.00 97.81 77 ASP A O 1
ATOM 645 N N . GLU A 1 78 ? 18.463 -5.659 -18.151 1.00 97.38 78 GLU A N 1
ATOM 646 C CA . GLU A 1 78 ? 18.110 -6.440 -16.962 1.00 97.38 78 GLU A CA 1
ATOM 647 C C . GLU A 1 78 ? 18.607 -5.808 -15.656 1.00 97.38 78 GLU A C 1
ATOM 649 O O . GLU A 1 78 ? 17.996 -6.004 -14.607 1.00 97.38 78 GLU A O 1
ATOM 654 N N . ASN A 1 79 ? 19.660 -4.982 -15.703 1.00 97.19 79 ASN A N 1
ATOM 655 C CA . ASN A 1 79 ? 20.187 -4.325 -14.504 1.00 97.19 79 ASN A CA 1
ATOM 656 C C . ASN A 1 79 ? 19.220 -3.288 -13.922 1.00 97.19 79 ASN A C 1
ATOM 658 O O . ASN A 1 79 ? 19.368 -2.895 -12.767 1.00 97.19 79 ASN A O 1
ATOM 662 N N . LEU A 1 80 ? 18.252 -2.826 -14.717 1.00 97.81 80 LEU A N 1
ATOM 663 C CA . LEU A 1 80 ? 17.256 -1.851 -14.285 1.00 97.81 80 LEU A CA 1
ATOM 664 C C . LEU A 1 80 ? 15.962 -2.500 -13.795 1.00 97.81 80 LEU A C 1
ATOM 666 O O . LEU A 1 80 ? 15.110 -1.792 -13.265 1.00 97.81 80 LEU A O 1
ATOM 670 N N . HIS A 1 81 ? 15.772 -3.813 -13.956 1.00 98.25 81 HIS A N 1
ATOM 671 C CA . HIS A 1 81 ? 14.510 -4.474 -13.612 1.00 98.25 81 HIS A CA 1
ATOM 672 C C . HIS A 1 81 ? 14.173 -4.306 -12.123 1.00 98.25 81 HIS A C 1
ATOM 674 O O . HIS A 1 81 ? 14.931 -4.681 -11.230 1.00 98.25 81 HIS A O 1
ATOM 680 N N . GLY A 1 82 ? 12.997 -3.740 -11.850 1.00 97.38 82 GLY A N 1
ATOM 681 C CA . GLY A 1 82 ? 12.517 -3.416 -10.507 1.00 97.38 82 GLY A CA 1
ATOM 682 C C . GLY A 1 82 ? 13.005 -2.073 -9.949 1.00 97.38 82 GLY A C 1
ATOM 683 O O . GLY A 1 82 ? 12.531 -1.668 -8.887 1.00 97.38 82 GLY A O 1
ATOM 684 N N . THR A 1 83 ? 13.889 -1.352 -10.647 1.00 98.25 83 THR A N 1
ATOM 685 C CA . THR A 1 83 ? 14.324 -0.010 -10.235 1.00 98.25 83 THR A CA 1
ATOM 686 C C . THR A 1 83 ? 13.186 1.000 -10.369 1.00 98.25 83 THR A C 1
ATOM 688 O O . THR A 1 83 ? 12.473 1.030 -11.376 1.00 98.25 83 THR A O 1
ATOM 691 N N . GLY A 1 84 ? 13.016 1.842 -9.348 1.00 97.50 84 GLY A N 1
ATOM 692 C CA . GLY A 1 84 ? 11.977 2.865 -9.296 1.00 97.50 84 GLY A CA 1
ATOM 693 C C . GLY A 1 84 ? 12.379 4.188 -9.938 1.00 97.50 84 GLY A C 1
ATOM 694 O O . GLY A 1 84 ? 13.475 4.701 -9.710 1.00 97.50 84 GLY A O 1
ATOM 695 N N . PHE A 1 85 ? 11.456 4.791 -10.687 1.00 97.12 85 PHE A N 1
ATOM 696 C CA . PHE A 1 85 ? 11.648 6.100 -11.310 1.00 97.12 85 PHE A CA 1
ATOM 697 C C . PHE A 1 85 ? 10.461 7.033 -11.070 1.00 97.12 85 PHE A C 1
ATOM 699 O O . PHE A 1 85 ? 9.301 6.624 -10.959 1.00 97.12 85 PHE A O 1
ATOM 706 N N . VAL A 1 86 ? 10.762 8.330 -11.012 1.00 94.06 86 VAL A N 1
ATOM 707 C CA . VAL A 1 86 ? 9.784 9.403 -10.820 1.00 94.06 86 VAL A CA 1
ATOM 708 C C . VAL A 1 86 ? 9.595 10.117 -12.151 1.00 94.06 86 VAL A C 1
ATOM 710 O O . VAL A 1 86 ? 10.500 10.792 -12.632 1.00 94.06 86 VAL A O 1
ATOM 713 N N . ALA A 1 87 ? 8.414 9.975 -12.748 1.00 87.31 87 ALA A N 1
ATOM 714 C CA . ALA A 1 87 ? 8.075 10.686 -13.975 1.00 87.31 87 ALA A CA 1
ATOM 715 C C . ALA A 1 87 ? 7.715 12.150 -13.672 1.00 87.31 87 ALA A C 1
ATOM 717 O O . ALA A 1 87 ? 8.183 13.055 -14.358 1.00 87.31 87 ALA A O 1
ATOM 718 N N . ARG A 1 88 ? 6.882 12.369 -12.638 1.00 82.00 88 ARG A N 1
ATOM 719 C CA . ARG A 1 88 ? 6.431 13.665 -12.083 1.00 82.00 88 ARG A CA 1
ATOM 720 C C . ARG A 1 88 ? 5.903 13.450 -10.650 1.00 82.00 88 ARG A C 1
ATOM 722 O O . ARG A 1 88 ? 6.340 12.541 -9.957 1.00 82.00 88 ARG A O 1
ATOM 729 N N . LEU A 1 89 ? 4.922 14.242 -10.210 1.00 83.06 89 LEU A N 1
ATOM 730 C CA . LEU A 1 89 ? 4.141 13.971 -9.002 1.00 83.06 89 LEU A CA 1
ATOM 731 C C . LEU A 1 89 ? 3.275 12.721 -9.220 1.00 83.06 89 LEU A C 1
ATOM 733 O O . LEU A 1 89 ? 2.395 12.718 -10.081 1.00 83.06 89 LEU A O 1
ATOM 737 N N . SER A 1 90 ? 3.549 11.655 -8.469 1.00 86.50 90 SER A N 1
ATOM 738 C CA . SER A 1 90 ? 2.839 10.382 -8.609 1.00 86.50 90 SER A CA 1
ATOM 739 C C . SER A 1 90 ? 1.544 10.353 -7.797 1.00 86.50 90 SER A C 1
ATOM 741 O O . SER A 1 90 ? 1.533 10.698 -6.616 1.00 86.50 90 SER A O 1
ATOM 743 N N . GLY A 1 91 ? 0.466 9.857 -8.410 1.00 92.44 91 GLY A N 1
ATOM 744 C CA . GLY A 1 91 ? -0.783 9.546 -7.709 1.00 92.44 91 GLY A CA 1
ATOM 745 C C . GLY A 1 91 ? -0.690 8.315 -6.798 1.00 92.44 91 GLY A C 1
ATOM 746 O O . GLY A 1 91 ? -1.556 8.129 -5.948 1.00 92.44 91 GLY A O 1
ATOM 747 N N . SER A 1 92 ? 0.375 7.507 -6.907 1.00 94.50 92 SER A N 1
ATOM 748 C CA . SER A 1 92 ? 0.575 6.310 -6.072 1.00 94.50 92 SER A CA 1
ATOM 749 C C . SER A 1 92 ? 0.575 6.627 -4.572 1.00 94.50 92 SER A C 1
ATOM 751 O O . SER A 1 92 ? 0.102 5.824 -3.774 1.00 94.50 92 SER A O 1
ATOM 753 N N . THR A 1 93 ? 1.022 7.818 -4.164 1.00 93.38 93 THR A N 1
ATOM 754 C CA . THR A 1 93 ? 0.943 8.258 -2.762 1.00 93.38 93 THR A CA 1
ATOM 755 C C . THR A 1 93 ? -0.501 8.409 -2.279 1.00 93.38 93 THR A C 1
ATOM 757 O O . THR A 1 93 ? -0.815 7.991 -1.167 1.00 93.38 93 THR A O 1
ATOM 760 N N . ALA A 1 94 ? -1.395 8.969 -3.100 1.00 94.62 94 ALA A N 1
ATOM 761 C CA . ALA A 1 94 ? -2.803 9.131 -2.733 1.00 94.62 94 ALA A CA 1
ATOM 762 C C . ALA A 1 94 ? -3.519 7.774 -2.622 1.00 94.62 94 ALA A C 1
ATOM 764 O O . ALA A 1 94 ? -4.299 7.557 -1.692 1.00 94.62 94 ALA A O 1
ATOM 765 N N . GLU A 1 95 ? -3.205 6.839 -3.520 1.00 96.62 95 GLU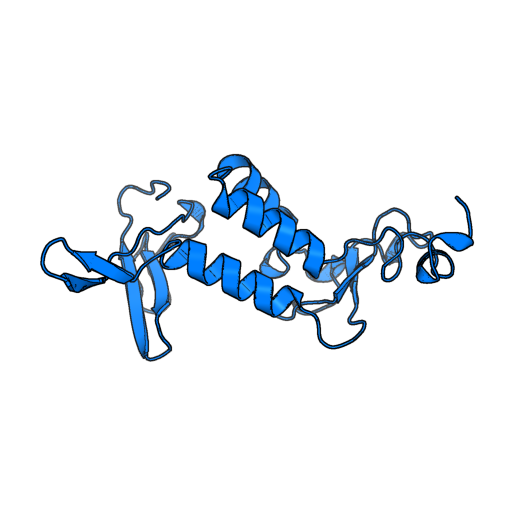 A N 1
ATOM 766 C CA . GLU A 1 95 ? -3.731 5.472 -3.445 1.00 96.62 95 GLU A CA 1
ATOM 767 C C . GLU A 1 95 ? -3.212 4.727 -2.215 1.00 96.62 95 GLU A C 1
ATOM 769 O O . GLU A 1 95 ? -3.996 4.115 -1.497 1.00 96.62 95 GLU A O 1
ATOM 774 N N . PHE A 1 96 ? -1.919 4.846 -1.895 1.00 96.12 96 PHE A N 1
ATOM 775 C CA . PHE A 1 96 ? -1.367 4.239 -0.683 1.00 96.12 96 PHE A CA 1
ATOM 776 C C . PHE A 1 96 ? -2.042 4.775 0.586 1.00 96.12 96 PHE A C 1
ATOM 778 O O . PHE A 1 96 ? -2.387 3.995 1.470 1.00 96.12 96 PHE A O 1
ATOM 785 N N . ILE A 1 97 ? -2.290 6.088 0.672 1.00 95.44 97 ILE A N 1
ATOM 786 C CA . ILE A 1 97 ? -3.041 6.681 1.791 1.00 95.44 97 ILE A CA 1
ATOM 787 C C . ILE A 1 97 ? -4.463 6.109 1.856 1.00 95.44 97 ILE A C 1
ATOM 789 O O . ILE A 1 97 ? -4.951 5.813 2.945 1.00 95.44 97 ILE A O 1
ATOM 793 N N . SER A 1 98 ? -5.118 5.922 0.709 1.00 97.06 98 SER A N 1
ATOM 794 C CA . SER A 1 98 ? -6.469 5.350 0.639 1.00 97.06 98 SER A CA 1
ATOM 795 C C . SER A 1 98 ? -6.499 3.904 1.141 1.00 97.06 98 SER A C 1
ATOM 797 O O . SER A 1 98 ? -7.325 3.573 1.993 1.00 97.06 98 SER A O 1
ATOM 799 N N . ILE A 1 99 ? -5.544 3.077 0.702 1.00 97.94 99 ILE A N 1
ATOM 800 C CA . ILE A 1 99 ? -5.334 1.711 1.200 1.00 97.94 99 ILE A CA 1
ATOM 801 C C . ILE A 1 99 ? -5.088 1.727 2.712 1.00 97.94 99 ILE A C 1
ATOM 803 O O . ILE A 1 99 ? -5.772 1.028 3.458 1.00 97.94 99 ILE A O 1
ATOM 807 N N . TRP A 1 100 ? -4.155 2.560 3.179 1.00 96.94 100 TRP A N 1
ATOM 808 C CA . TRP A 1 100 ? -3.779 2.655 4.589 1.00 96.94 100 TRP A CA 1
ATOM 809 C C . TRP A 1 100 ? -4.967 3.026 5.481 1.00 96.94 100 TRP A C 1
ATOM 811 O O . TRP A 1 100 ? -5.221 2.368 6.490 1.00 96.94 100 TRP A O 1
ATOM 821 N N . LEU A 1 101 ? -5.730 4.056 5.103 1.00 97.00 101 LEU A N 1
ATOM 822 C CA . LEU A 1 101 ? -6.912 4.488 5.848 1.00 97.00 101 LEU A CA 1
ATOM 823 C C . LEU A 1 101 ? -8.001 3.415 5.859 1.00 97.00 101 LEU A C 1
ATOM 825 O O . LEU A 1 101 ? -8.607 3.187 6.908 1.00 97.00 101 LEU A O 1
ATOM 829 N N . TYR A 1 102 ? -8.224 2.737 4.732 1.00 98.12 102 TYR A N 1
ATOM 830 C CA . TYR A 1 102 ? -9.188 1.646 4.648 1.00 98.12 102 TYR A CA 1
ATOM 831 C C . TYR A 1 102 ? -8.791 0.484 5.561 1.00 98.12 102 TYR A C 1
ATOM 833 O O . TYR A 1 102 ? -9.607 0.034 6.360 1.00 98.12 102 TYR A O 1
ATOM 841 N N . MET A 1 103 ? -7.534 0.037 5.501 1.00 98.06 103 MET A N 1
ATOM 842 C CA . MET A 1 103 ? -7.023 -1.036 6.358 1.00 98.06 103 MET A CA 1
ATOM 843 C C . MET A 1 103 ? -7.105 -0.678 7.841 1.00 98.06 103 MET A C 1
ATOM 845 O O . MET A 1 103 ? -7.485 -1.509 8.659 1.00 98.06 103 MET A O 1
ATOM 849 N N . CYS A 1 104 ? -6.754 0.557 8.205 1.00 98.06 104 CYS A N 1
ATOM 850 C CA . CYS A 1 104 ? -6.665 0.953 9.607 1.00 98.06 104 CYS A CA 1
ATOM 851 C C . CYS A 1 104 ? -8.023 1.297 10.220 1.00 98.06 104 CYS A C 1
ATOM 853 O O . CYS A 1 104 ? -8.266 0.957 11.373 1.00 98.06 104 CYS A O 1
ATOM 855 N N . SER A 1 105 ? -8.894 2.005 9.497 1.00 97.62 105 SER A N 1
ATOM 856 C CA . SER A 1 105 ? -10.157 2.531 10.043 1.00 97.62 105 SER A CA 1
ATOM 857 C C . SER A 1 105 ? -11.407 1.811 9.531 1.00 97.62 105 SER A C 1
ATOM 859 O O . SER A 1 105 ? -12.466 1.905 10.153 1.00 97.62 105 SER A O 1
ATOM 861 N N . GLY A 1 106 ? -11.285 1.043 8.450 1.00 97.06 106 GLY A N 1
ATOM 862 C CA . GLY A 1 106 ? -12.405 0.479 7.707 1.00 97.06 106 GLY A CA 1
ATOM 863 C C . GLY A 1 106 ? -12.949 1.440 6.647 1.00 97.06 106 GLY A C 1
ATOM 864 O O . GLY A 1 106 ? -12.638 2.628 6.621 1.00 97.06 106 GLY A O 1
ATOM 865 N N . ALA A 1 107 ? -13.806 0.923 5.765 1.00 95.50 107 ALA A N 1
ATOM 866 C CA . ALA A 1 107 ? -14.348 1.673 4.626 1.00 95.50 107 ALA A CA 1
ATOM 867 C C . ALA A 1 107 ? -15.160 2.920 5.021 1.00 95.50 107 ALA A C 1
ATOM 869 O O . ALA A 1 107 ? -15.189 3.917 4.302 1.00 95.50 107 ALA A O 1
ATOM 870 N N . ARG A 1 108 ? -15.898 2.827 6.132 1.00 95.69 10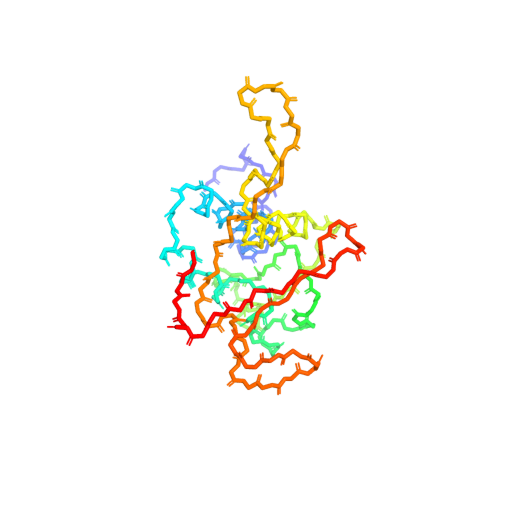8 ARG A N 1
ATOM 871 C CA . ARG A 1 108 ? -16.838 3.848 6.610 1.00 95.69 108 ARG A CA 1
ATOM 872 C C . ARG A 1 108 ? -16.776 3.911 8.136 1.00 95.69 108 ARG A C 1
ATOM 874 O O . ARG A 1 108 ? -17.640 3.328 8.788 1.00 95.69 108 ARG A O 1
ATOM 881 N N . PRO A 1 109 ? -15.758 4.580 8.705 1.00 96.44 109 PRO A N 1
ATOM 882 C CA . PRO A 1 109 ? -15.610 4.655 10.153 1.00 96.44 109 PRO A CA 1
ATOM 883 C C . PRO A 1 109 ? -16.710 5.497 10.810 1.00 96.44 109 PRO A C 1
ATOM 885 O O . PRO A 1 109 ? -17.015 5.302 11.980 1.00 96.44 109 PRO A O 1
ATOM 888 N N . PHE A 1 110 ? -17.330 6.414 10.061 1.00 97.81 110 PHE A N 1
ATOM 889 C CA . PHE A 1 110 ? -18.423 7.261 10.532 1.00 97.81 110 PHE A CA 1
ATOM 890 C C . PHE A 1 110 ? -19.764 6.835 9.938 1.00 97.81 110 PHE A C 1
ATOM 892 O O . PHE A 1 110 ? -19.868 6.602 8.731 1.00 97.81 110 PHE A O 1
ATOM 899 N N . TYR A 1 111 ? -20.801 6.787 10.773 1.00 97.31 111 TYR A N 1
ATOM 900 C CA . TYR A 1 111 ? -22.174 6.499 10.353 1.00 97.31 111 TYR A CA 1
ATOM 901 C C . TYR A 1 111 ? -23.199 7.183 11.266 1.00 97.31 111 TYR A C 1
ATOM 903 O O . TYR A 1 111 ? -22.877 7.602 12.379 1.00 97.31 111 TYR A O 1
ATOM 911 N N . LEU A 1 112 ? -24.440 7.300 10.788 1.00 98.12 112 LEU A N 1
ATOM 912 C CA . LEU A 1 112 ? -25.578 7.733 11.598 1.00 98.12 112 LEU A CA 1
ATOM 913 C C . LEU A 1 112 ? -26.345 6.506 12.094 1.00 98.12 112 LEU A C 1
ATOM 915 O O . LEU A 1 112 ? -26.620 5.596 11.310 1.00 98.12 112 LEU A O 1
ATOM 919 N N . ASP A 1 113 ? -26.692 6.473 13.380 1.00 96.69 113 ASP A N 1
ATOM 920 C CA . ASP A 1 113 ? -27.595 5.446 13.903 1.00 96.69 113 ASP A CA 1
ATOM 921 C C . ASP A 1 113 ? -29.061 5.716 13.520 1.00 96.69 113 ASP A C 1
ATOM 923 O O . ASP A 1 113 ? -29.392 6.684 12.830 1.00 96.69 113 ASP A O 1
ATOM 927 N N . LYS A 1 114 ? -29.970 4.844 13.975 1.00 96.94 114 LYS A N 1
ATOM 928 C CA . LYS A 1 114 ? -31.409 4.943 13.678 1.00 96.94 114 LYS A CA 1
ATOM 929 C C . LYS A 1 114 ? -32.051 6.229 14.214 1.00 96.94 114 LYS A C 1
ATOM 931 O O . LYS A 1 114 ? -33.141 6.577 13.773 1.00 96.94 114 LYS A O 1
ATOM 936 N N . GLN A 1 115 ? -31.408 6.908 15.161 1.00 97.50 115 GLN A N 1
ATOM 937 C CA . GLN A 1 115 ? -31.858 8.160 15.764 1.00 97.50 115 GLN A CA 1
ATOM 938 C C . GLN A 1 115 ? -31.170 9.384 15.134 1.00 97.50 115 GLN A C 1
ATOM 940 O O . GLN A 1 115 ? -31.417 10.509 15.562 1.00 97.50 115 GLN A O 1
ATOM 945 N N . GLY A 1 116 ? -30.325 9.187 14.115 1.00 97.44 116 GLY A N 1
ATOM 946 C CA . GLY A 1 116 ? -29.602 10.259 13.436 1.00 97.44 116 GLY A CA 1
ATOM 947 C C . GLY A 1 116 ? -28.370 10.758 14.193 1.00 97.44 116 GLY A C 1
ATOM 948 O O . GLY A 1 116 ? -27.846 11.820 13.861 1.00 97.44 116 GLY A O 1
ATOM 949 N N . LYS A 1 117 ? -27.883 10.028 15.204 1.00 98.25 117 LYS A N 1
ATOM 950 C CA . LYS A 1 117 ? -26.677 10.409 15.945 1.00 98.25 117 LYS A CA 1
ATOM 951 C C . LYS A 1 117 ? -25.426 9.912 15.219 1.00 98.25 117 LYS A C 1
ATOM 953 O O . LYS A 1 117 ? -25.368 8.768 14.769 1.00 98.25 117 LYS A O 1
ATOM 958 N N . LEU A 1 118 ? -24.415 10.778 15.125 1.00 97.94 118 LEU A N 1
ATOM 959 C CA . LEU A 1 118 ? -23.102 10.445 14.571 1.00 97.94 118 LEU A CA 1
ATOM 960 C C . LEU A 1 118 ? -22.351 9.490 15.501 1.00 97.94 118 LEU A C 1
ATOM 962 O O . LEU A 1 118 ? -22.148 9.786 16.679 1.00 97.94 118 LEU A O 1
ATOM 966 N N . ASN A 1 119 ? -21.911 8.368 14.944 1.00 98.19 119 ASN A N 1
ATOM 967 C CA . ASN A 1 119 ? -21.151 7.335 15.628 1.00 98.19 119 ASN A CA 1
ATOM 968 C C . ASN A 1 119 ? -19.841 7.047 14.881 1.00 98.19 119 ASN A C 1
ATOM 970 O O . ASN A 1 119 ? -19.738 7.258 13.670 1.00 98.19 119 ASN A O 1
ATOM 974 N N . LEU A 1 120 ? -18.851 6.564 15.635 1.00 97.25 120 LEU A N 1
ATOM 975 C CA . LEU A 1 120 ? -17.554 6.112 15.140 1.00 97.25 120 LEU A CA 1
ATOM 976 C C . LEU A 1 120 ? -17.402 4.618 15.442 1.00 97.25 120 LEU A C 1
ATOM 978 O O . LEU A 1 120 ? -17.536 4.204 16.591 1.00 97.25 120 LEU A O 1
ATOM 982 N N . GLU A 1 121 ? -17.094 3.822 14.426 1.00 97.62 121 GLU A N 1
ATOM 983 C CA . GLU A 1 121 ? -16.788 2.397 14.549 1.00 97.62 121 GLU A CA 1
ATOM 984 C C . GLU A 1 121 ? -15.620 2.055 13.628 1.00 97.62 121 GLU A C 1
ATOM 986 O O . GLU A 1 121 ? -15.703 2.236 12.416 1.00 97.62 121 GLU A O 1
ATOM 991 N N . PHE A 1 122 ? -14.534 1.532 14.192 1.00 97.88 122 PHE A N 1
ATOM 992 C CA . PHE A 1 122 ? -13.428 1.034 13.386 1.00 97.88 122 PHE A CA 1
ATOM 993 C C . PHE A 1 122 ? -13.664 -0.414 12.961 1.00 97.88 122 PHE A C 1
ATOM 995 O O . PHE A 1 122 ? -13.998 -1.262 13.788 1.00 97.88 122 PHE A O 1
ATOM 1002 N N . LYS A 1 123 ? -13.433 -0.698 11.675 1.00 97.38 123 LYS A N 1
ATOM 1003 C CA . LYS A 1 123 ? -13.463 -2.054 11.099 1.00 97.38 123 LYS A CA 1
ATOM 1004 C C . LYS A 1 123 ? -12.139 -2.330 10.391 1.00 97.38 123 LYS A C 1
ATOM 1006 O O . LYS A 1 123 ? -12.101 -2.255 9.162 1.00 97.38 123 LYS A O 1
ATOM 1011 N N . PRO A 1 124 ? -11.044 -2.520 11.150 1.00 97.88 124 PRO A N 1
ATOM 1012 C CA . PRO A 1 124 ? -9.734 -2.712 10.557 1.00 97.88 124 PRO A CA 1
ATOM 1013 C C . PRO A 1 124 ? -9.694 -4.001 9.736 1.00 97.88 124 PRO A C 1
ATOM 1015 O O . PRO A 1 124 ? -10.282 -5.003 10.129 1.00 97.88 124 PRO A O 1
ATOM 1018 N N . VAL A 1 125 ? -8.954 -3.970 8.634 1.00 97.94 125 VAL A N 1
ATOM 1019 C CA . VAL A 1 125 ? -8.616 -5.139 7.817 1.00 97.94 125 VAL A CA 1
ATOM 1020 C C . VAL A 1 125 ? -7.101 -5.257 7.861 1.00 97.94 125 VAL A C 1
ATOM 1022 O O . VAL A 1 125 ? -6.387 -4.632 7.073 1.00 97.94 125 VAL A O 1
ATOM 1025 N N . LEU A 1 126 ? -6.605 -5.968 8.870 1.00 97.69 126 LEU A N 1
ATOM 1026 C CA . LEU A 1 126 ? -5.189 -6.065 9.187 1.00 97.69 126 LEU A CA 1
ATOM 1027 C C . LEU A 1 126 ? -4.815 -7.538 9.345 1.00 97.69 126 LEU A C 1
ATOM 1029 O O . LEU A 1 126 ? -5.392 -8.238 10.182 1.00 97.69 126 LEU A O 1
ATOM 1033 N N . PRO A 1 127 ? -3.808 -8.017 8.607 1.00 96.62 127 PRO A N 1
ATOM 1034 C CA . PRO A 1 127 ? -3.304 -9.349 8.802 1.00 96.62 127 PRO A CA 1
ATOM 1035 C C . PRO A 1 127 ? -2.452 -9.367 10.075 1.00 96.62 127 PRO A C 1
ATOM 1037 O O . PRO A 1 127 ? -1.745 -8.413 10.416 1.00 96.62 127 PRO A O 1
ATOM 1040 N N . SER A 1 128 ? -2.487 -10.487 10.778 1.00 96.62 128 SER A N 1
ATOM 1041 C CA . SER A 1 128 ? -1.819 -10.711 12.061 1.00 96.62 128 SER A CA 1
ATOM 1042 C C . SER A 1 128 ? -0.317 -10.402 12.041 1.00 96.62 128 SER A C 1
ATOM 1044 O O . SER A 1 128 ? 0.246 -10.016 13.067 1.00 96.62 128 SER A O 1
ATOM 1046 N N . TRP A 1 129 ? 0.338 -10.519 10.882 1.00 95.38 129 TRP A N 1
ATOM 1047 C CA . TRP A 1 129 ? 1.765 -10.241 10.722 1.00 95.38 129 TRP A CA 1
ATOM 1048 C C . TRP A 1 129 ? 2.128 -8.746 10.757 1.00 95.38 129 TRP A C 1
ATOM 1050 O O . TRP A 1 129 ? 3.300 -8.444 10.963 1.00 95.38 129 TRP A O 1
ATOM 1060 N N . LEU A 1 130 ? 1.167 -7.820 10.616 1.00 95.25 130 LEU A N 1
ATOM 1061 C CA . LEU A 1 130 ? 1.407 -6.380 10.814 1.00 95.25 130 LEU A CA 1
ATOM 1062 C C . LEU A 1 130 ? 1.494 -5.976 12.292 1.00 95.25 130 LEU A C 1
ATOM 1064 O O . LEU A 1 130 ? 1.940 -4.873 12.603 1.00 95.25 130 LEU A O 1
ATOM 1068 N N . PHE A 1 131 ? 1.069 -6.841 13.213 1.00 96.81 131 PHE A N 1
ATOM 1069 C CA . PHE A 1 131 ? 1.120 -6.554 14.641 1.00 96.81 131 PHE A CA 1
ATOM 1070 C C . PHE A 1 131 ? 2.523 -6.809 15.203 1.00 96.81 131 PHE A C 1
ATOM 1072 O O . PHE A 1 131 ? 3.222 -7.747 14.805 1.00 96.81 131 PHE A O 1
ATOM 1079 N N . SER A 1 132 ? 2.917 -5.991 16.180 1.00 96.31 132 SER A N 1
ATOM 1080 C CA . SER A 1 132 ? 4.219 -6.070 16.838 1.00 96.31 132 SER A CA 1
ATOM 1081 C C . SER A 1 132 ? 4.479 -7.464 17.424 1.00 96.31 132 SER A C 1
ATOM 1083 O O . SER A 1 132 ? 3.616 -8.084 18.047 1.00 96.31 132 SER A O 1
ATOM 1085 N N . GLN A 1 133 ? 5.696 -7.982 17.256 1.00 95.38 133 GLN A N 1
ATOM 1086 C CA . GLN A 1 133 ? 6.070 -9.295 17.808 1.00 95.38 133 GLN A CA 1
ATOM 1087 C C . GLN A 1 133 ? 6.566 -9.215 19.256 1.00 95.38 133 GLN A C 1
ATOM 1089 O O . GLN A 1 133 ? 6.579 -10.218 19.977 1.00 95.38 133 GLN A O 1
ATOM 1094 N N . LYS A 1 134 ? 6.953 -8.017 19.688 1.00 95.88 134 LYS A N 1
ATOM 1095 C CA . LYS A 1 134 ? 7.455 -7.679 21.019 1.00 95.88 134 LYS A CA 1
ATOM 1096 C C . LYS A 1 134 ? 7.008 -6.265 21.375 1.00 95.88 134 LYS A C 1
ATOM 1098 O O . LYS A 1 134 ? 6.446 -5.565 20.538 1.00 95.88 134 LYS A O 1
ATOM 1103 N N . GLU A 1 135 ? 7.244 -5.879 22.618 1.00 95.75 135 GLU A N 1
ATOM 1104 C CA . GLU A 1 135 ? 7.114 -4.485 23.017 1.00 95.75 135 GLU A CA 1
ATOM 1105 C C . GLU A 1 135 ? 8.175 -3.641 22.297 1.00 95.75 135 GLU A C 1
ATOM 1107 O O . GLU A 1 135 ? 9.350 -4.013 22.267 1.00 95.75 135 GLU A O 1
ATOM 1112 N N . GLU A 1 136 ? 7.753 -2.548 21.665 1.00 92.19 136 GLU A N 1
ATOM 1113 C CA . GLU A 1 136 ? 8.623 -1.676 20.875 1.00 92.19 136 GLU A CA 1
ATOM 1114 C C . GLU A 1 136 ? 8.006 -0.279 20.750 1.00 92.19 136 GLU A C 1
ATOM 1116 O O . GLU A 1 136 ? 6.795 -0.140 20.589 1.00 92.19 136 GLU A O 1
ATOM 1121 N N . GLY A 1 137 ? 8.828 0.771 20.856 1.00 87.62 137 GLY A N 1
ATOM 1122 C CA . GLY A 1 137 ? 8.370 2.156 20.680 1.00 87.62 137 GLY A CA 1
ATOM 1123 C C . GLY A 1 137 ? 7.287 2.611 21.670 1.00 87.62 137 GLY A C 1
ATOM 1124 O O . GLY A 1 137 ? 6.517 3.509 21.348 1.00 87.62 137 GLY A O 1
ATOM 1125 N N . GLY A 1 138 ? 7.197 1.980 22.848 1.00 92.38 138 GLY A N 1
ATOM 1126 C CA . GLY A 1 138 ? 6.147 2.242 23.841 1.00 92.38 138 GLY A CA 1
ATOM 1127 C C . GLY A 1 138 ? 4.814 1.533 23.566 1.00 92.38 138 GLY A C 1
ATOM 1128 O O . GLY A 1 138 ? 3.844 1.770 24.284 1.00 92.38 138 GLY A O 1
ATOM 1129 N N . PHE A 1 139 ? 4.751 0.658 22.558 1.00 94.94 139 PHE A N 1
ATOM 1130 C CA . PHE A 1 139 ? 3.577 -0.152 22.247 1.00 94.94 139 PHE A CA 1
ATOM 1131 C C . PHE A 1 139 ? 3.758 -1.594 22.733 1.00 94.94 139 PHE A C 1
ATOM 1133 O O . PHE A 1 139 ? 4.835 -2.166 22.550 1.00 94.94 139 PHE A O 1
ATOM 1140 N N . PRO A 1 140 ? 2.719 -2.221 23.314 1.00 95.06 140 PRO A N 1
ATOM 1141 C CA . PRO A 1 140 ? 2.817 -3.584 23.818 1.00 95.06 140 PRO A CA 1
ATOM 1142 C C . PRO A 1 140 ? 2.996 -4.592 22.681 1.00 95.06 140 PRO A C 1
ATOM 1144 O O . PRO A 1 140 ? 2.694 -4.321 21.517 1.00 95.06 140 PRO A O 1
ATOM 1147 N N . LYS A 1 141 ? 3.424 -5.805 23.027 1.00 96.94 141 LYS A N 1
ATOM 1148 C CA . LYS A 1 141 ? 3.424 -6.941 22.099 1.00 96.94 141 LYS A CA 1
ATOM 1149 C C . LYS A 1 141 ? 2.024 -7.192 21.517 1.00 96.94 141 LYS A C 1
ATOM 1151 O O . LYS A 1 141 ? 1.019 -7.052 22.212 1.00 96.94 141 LYS A O 1
ATOM 1156 N N . ASN A 1 142 ? 1.981 -7.665 20.274 1.00 97.06 142 ASN A N 1
ATOM 1157 C CA . ASN A 1 142 ? 0.774 -7.953 19.508 1.00 97.06 142 ASN A CA 1
ATOM 1158 C C . ASN A 1 142 ? -0.130 -6.723 19.357 1.00 97.06 142 ASN A C 1
ATOM 1160 O O . ASN A 1 142 ? -1.352 -6.831 19.489 1.00 97.06 142 ASN A O 1
ATOM 1164 N N . SER A 1 143 ? 0.460 -5.554 19.111 1.00 97.69 143 SER A N 1
ATOM 1165 C CA . SER A 1 143 ? -0.290 -4.327 18.861 1.00 97.69 143 SER A CA 1
ATOM 1166 C C . SER A 1 143 ? 0.054 -3.695 17.519 1.00 97.69 143 SER A C 1
ATOM 1168 O O . SER A 1 143 ? 1.112 -3.944 16.945 1.00 97.69 143 SER A O 1
ATOM 1170 N N . PHE A 1 144 ? -0.882 -2.911 17.002 1.00 97.50 144 PHE A N 1
ATOM 1171 C CA . PHE A 1 144 ? -0.714 -2.095 15.806 1.00 97.50 144 PHE A CA 1
ATOM 1172 C C . PHE A 1 144 ? -1.242 -0.702 16.117 1.00 97.50 144 PHE A C 1
ATOM 1174 O O . PHE A 1 144 ? -2.320 -0.572 16.701 1.00 97.50 144 PHE A O 1
ATOM 1181 N N . ALA A 1 145 ? -0.501 0.333 15.731 1.00 96.62 145 ALA A N 1
ATOM 1182 C CA . ALA A 1 145 ? -0.874 1.708 16.014 1.00 96.62 145 ALA A CA 1
ATOM 1183 C C . ALA A 1 145 ? -0.859 2.567 14.753 1.00 96.62 145 ALA A C 1
ATOM 1185 O O . ALA A 1 145 ? 0.022 2.438 13.905 1.00 96.62 145 ALA A O 1
ATOM 1186 N N . PHE A 1 146 ? -1.819 3.483 14.657 1.00 96.44 146 PHE A N 1
ATOM 1187 C CA . PHE A 1 146 ? -1.855 4.488 13.600 1.00 96.44 146 PHE A CA 1
ATOM 1188 C C . PHE A 1 146 ? -2.417 5.813 14.118 1.00 96.44 146 PHE A C 1
ATOM 1190 O O . PHE A 1 146 ? -3.096 5.879 15.149 1.00 96.44 146 PHE A O 1
ATOM 1197 N N . LYS A 1 147 ? -2.127 6.893 13.391 1.00 96.44 147 LYS A N 1
ATOM 1198 C CA . LYS A 1 147 ? -2.662 8.222 13.689 1.00 96.44 147 LYS A CA 1
ATOM 1199 C C . LYS A 1 147 ? -3.985 8.421 12.946 1.00 96.44 147 LYS A C 1
ATOM 1201 O O . LYS A 1 147 ? -4.006 8.471 11.719 1.00 96.44 147 LYS A O 1
ATOM 1206 N N . PHE A 1 148 ? -5.080 8.562 13.683 1.00 97.00 148 PHE A N 1
ATOM 1207 C CA . PHE A 1 148 ? -6.401 8.882 13.154 1.00 97.00 148 PHE A CA 1
ATOM 1208 C C . PHE A 1 148 ? -6.650 10.394 13.212 1.00 97.00 148 PHE A C 1
ATOM 1210 O O . PHE A 1 148 ? -6.407 11.035 14.238 1.00 97.00 148 PHE A O 1
ATOM 1217 N N . LEU A 1 149 ? -7.112 10.969 12.094 1.00 94.25 149 LEU A N 1
ATOM 1218 C CA . LEU A 1 149 ? -7.374 12.410 11.936 1.00 94.25 149 LEU A CA 1
ATOM 1219 C C . LEU A 1 149 ? -6.203 13.308 12.375 1.00 94.25 149 LEU A C 1
ATOM 1221 O O . LEU A 1 149 ? -6.404 14.394 12.911 1.00 94.25 149 LEU A O 1
ATOM 1225 N N . SER A 1 150 ? -4.969 12.830 12.199 1.00 92.19 150 SER A N 1
ATOM 1226 C CA . SER A 1 150 ? -3.724 13.526 12.562 1.00 92.19 150 SER A CA 1
ATOM 1227 C C . SER A 1 150 ? -3.540 13.867 14.050 1.00 92.19 150 SER A C 1
ATOM 1229 O O . SER A 1 150 ? -2.449 14.283 14.434 1.00 92.19 150 SER A O 1
ATOM 1231 N N . CYS A 1 151 ? -4.529 13.643 14.922 1.00 95.69 151 CYS A N 1
ATOM 1232 C CA . CYS A 1 151 ? -4.471 14.011 16.341 1.00 95.69 151 CYS A CA 1
ATOM 1233 C C . CYS A 1 151 ? -4.632 12.813 17.292 1.00 95.69 151 CYS A C 1
ATOM 1235 O O . CYS A 1 151 ? -3.922 12.745 18.298 1.00 95.69 151 CYS A O 1
ATOM 1237 N N . ALA A 1 152 ? -5.451 11.818 16.952 1.00 96.31 152 ALA A N 1
ATOM 1238 C CA . ALA A 1 152 ? -5.728 10.676 17.816 1.00 96.31 152 ALA A CA 1
ATOM 1239 C C . ALA A 1 152 ? -4.783 9.508 17.509 1.00 96.31 152 ALA A C 1
ATOM 1241 O O . ALA A 1 152 ? -4.648 9.097 16.361 1.00 96.31 152 ALA A O 1
ATOM 1242 N N . LEU A 1 153 ? -4.110 8.970 18.527 1.00 97.06 153 LEU A N 1
ATOM 1243 C CA . LEU A 1 153 ? -3.360 7.721 18.400 1.00 97.06 153 LEU A CA 1
ATOM 1244 C C . LEU A 1 153 ? -4.311 6.559 18.695 1.00 97.06 153 LEU A C 1
ATOM 1246 O O . LEU A 1 153 ? -4.820 6.456 19.809 1.00 97.06 153 LEU A O 1
ATOM 1250 N N . VAL A 1 154 ? -4.560 5.709 17.702 1.00 97.38 154 VAL A N 1
ATOM 1251 C CA . VAL A 1 154 ? -5.378 4.501 17.854 1.00 97.38 154 VAL A CA 1
ATOM 1252 C C . VAL A 1 154 ? -4.443 3.308 17.966 1.00 97.38 154 VAL A C 1
ATOM 1254 O O . VAL A 1 154 ? -3.530 3.171 17.153 1.00 97.38 154 VAL A O 1
ATOM 1257 N N . VAL A 1 155 ? -4.673 2.458 18.967 1.00 97.62 155 VAL A N 1
ATOM 1258 C CA . VAL A 1 155 ? -3.877 1.252 19.221 1.00 97.62 155 VAL A CA 1
ATOM 12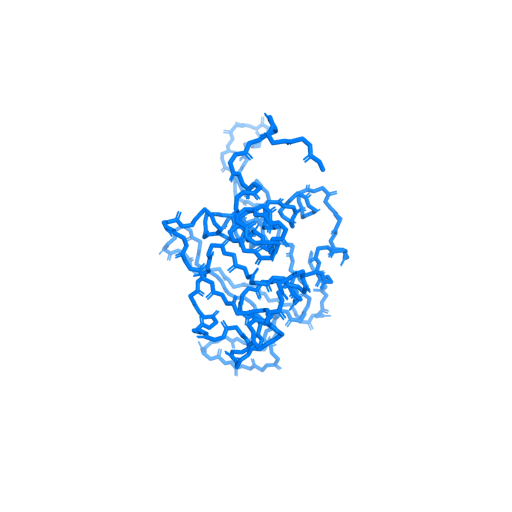59 C C . VAL A 1 155 ? -4.803 0.043 19.247 1.00 97.62 155 VAL A C 1
ATOM 1261 O O . VAL A 1 155 ? -5.671 -0.073 20.112 1.00 97.62 155 VAL A O 1
ATOM 1264 N N . TYR A 1 156 ? -4.614 -0.868 18.298 1.00 97.94 156 TYR A N 1
ATOM 1265 C CA . TYR A 1 156 ? -5.275 -2.165 18.289 1.00 97.94 156 TYR A CA 1
ATOM 1266 C C . TYR A 1 156 ? -4.454 -3.173 19.083 1.00 97.94 156 TYR A C 1
ATOM 1268 O O . TYR A 1 156 ? -3.257 -3.323 18.849 1.00 97.94 156 TYR A O 1
ATOM 1276 N N . HIS A 1 157 ? -5.110 -3.903 19.984 1.00 97.38 157 HIS A N 1
ATOM 1277 C CA . HIS A 1 157 ? -4.512 -4.998 20.745 1.00 97.38 157 HIS A CA 1
ATOM 1278 C C . HIS A 1 157 ? -5.032 -6.333 20.209 1.00 97.38 157 HIS A C 1
ATOM 1280 O O . HIS A 1 157 ? -6.231 -6.600 20.255 1.00 97.38 157 HIS A O 1
ATOM 1286 N N . ASN A 1 158 ? -4.132 -7.194 19.739 1.00 97.38 158 ASN A N 1
ATOM 1287 C CA . ASN A 1 158 ? -4.468 -8.468 19.109 1.00 97.38 158 ASN A CA 1
ATOM 1288 C C . ASN A 1 158 ? -3.784 -9.653 19.817 1.00 97.38 158 ASN A C 1
ATOM 1290 O O . ASN A 1 158 ? -2.967 -10.362 19.225 1.00 97.38 158 ASN A O 1
ATOM 1294 N N . PRO A 1 159 ? -4.103 -9.921 21.099 1.00 95.38 159 PRO A N 1
ATOM 1295 C CA . PRO A 1 159 ? -3.440 -10.972 21.876 1.00 95.38 159 PRO A CA 1
ATOM 1296 C C . PRO A 1 159 ? -3.603 -12.373 21.267 1.00 95.38 159 PRO A C 1
ATOM 1298 O O . PRO A 1 159 ? -2.772 -13.243 21.510 1.00 95.38 159 PRO A O 1
ATOM 1301 N N . LYS A 1 160 ? -4.652 -12.583 20.461 1.00 96.00 160 LYS A N 1
ATOM 1302 C CA . LYS A 1 160 ? -4.947 -13.854 19.787 1.00 96.00 160 LYS A CA 1
ATOM 1303 C C . LYS A 1 160 ? -4.246 -14.006 18.431 1.00 96.00 160 LYS A C 1
ATOM 1305 O O . LYS A 1 160 ? -4.388 -15.068 17.836 1.00 96.00 160 LYS A O 1
ATOM 1310 N N . LYS A 1 161 ? -3.528 -12.978 17.953 1.00 93.56 161 LYS A N 1
ATOM 1311 C CA . LYS A 1 161 ? -2.845 -12.948 16.648 1.00 93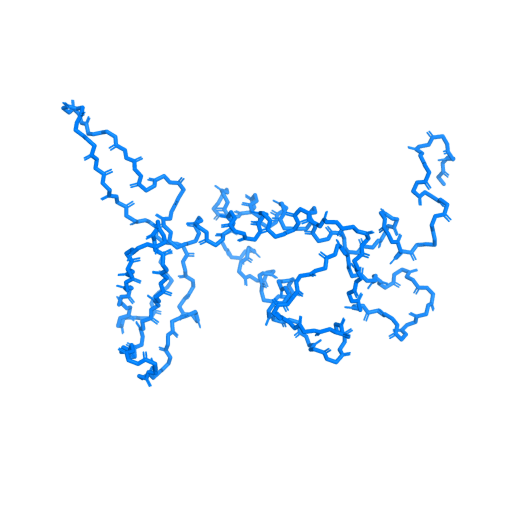.56 161 LYS A CA 1
ATOM 1312 C C . LYS A 1 161 ? -3.739 -13.408 15.493 1.00 93.56 161 LYS A C 1
ATOM 1314 O O . LYS A 1 161 ? -3.339 -14.237 14.683 1.00 93.56 161 LYS A O 1
ATOM 1319 N N . LYS A 1 162 ? -4.969 -12.901 15.450 1.00 96.25 162 LYS A N 1
ATOM 1320 C CA . LYS A 1 162 ? -5.901 -13.192 14.357 1.00 96.25 162 LYS A CA 1
ATOM 1321 C C . LYS A 1 162 ? -5.863 -12.079 13.329 1.00 96.25 162 LYS A C 1
ATOM 1323 O O . LYS A 1 162 ? -5.658 -10.926 13.698 1.00 96.25 162 LYS A O 1
ATOM 1328 N N . ASP A 1 163 ? -6.078 -12.424 12.073 1.00 96.75 163 ASP A N 1
ATOM 1329 C CA . ASP A 1 163 ? -6.420 -11.423 11.069 1.00 96.75 163 ASP A CA 1
ATOM 1330 C C . ASP A 1 163 ? -7.759 -10.774 11.475 1.00 96.75 163 ASP A C 1
ATOM 1332 O O . ASP A 1 163 ? -8.593 -11.434 12.115 1.00 96.75 163 ASP A O 1
ATOM 1336 N N . THR A 1 164 ? -7.915 -9.475 11.212 1.00 92.44 164 THR A N 1
ATOM 1337 C CA . THR A 1 164 ? -9.091 -8.685 11.623 1.00 92.44 164 THR A CA 1
ATOM 1338 C C . THR A 1 164 ? -10.070 -8.451 10.491 1.00 92.44 164 THR A C 1
ATOM 1340 O O . THR A 1 164 ? -9.596 -8.221 9.356 1.00 92.44 164 THR A O 1
#

Mean predicted aligned error: 3.83 Å

Foldseek 3Di:
DDPVVDDLVVDQAQDDPHPFAQLLVVLVVLLVCLVVVVLVVSVVVVLVRQLLNDDCCLQVDPSVDDARTQRDPSHPDPSRHRHGHHPDDHCSVVSVVSVVCCQFFNPDQWDADPVRDIDGDRDHQAQLVQAACADDPNAGGSKDWDQDPVHDIDIDHDPVSHGD

Secondary structure (DSSP, 8-state):
--GGG-GGGGSPTTBTTBTSEEHHHHHHHHHHHHHTT-HHHHHHHHHHHSGGGS-HHHH-S-TTS--SEE--TTSS-GGGTT-EE--SS-THHHHHHHHHHHHHH-S-SEEE-TTS-EEE-------GGGS-SS-BTTBPTTEEEEEETTTEEEEEE-TT----

pLDDT: mean 95.39, std 4.81, range [58.5, 98.44]